Protein AF-A0A2E0VFE1-F1 (afdb_monomer)

Structure (mmCIF, N/CA/C/O backbone):
data_AF-A0A2E0VFE1-F1
#
_entry.id   AF-A0A2E0VFE1-F1
#
loop_
_atom_site.group_PDB
_atom_site.id
_atom_site.type_symbol
_atom_site.label_atom_id
_atom_site.label_alt_id
_atom_site.label_comp_id
_atom_site.label_asym_id
_atom_site.label_entity_id
_atom_site.label_seq_id
_atom_site.pdbx_PDB_ins_code
_atom_site.Cartn_x
_atom_site.Cartn_y
_atom_site.Cartn_z
_atom_site.occupancy
_atom_site.B_iso_or_equiv
_atom_site.auth_seq_id
_atom_site.auth_comp_id
_atom_site.auth_asym_id
_atom_site.auth_atom_id
_atom_site.pdbx_PDB_model_num
ATOM 1 N N . MET A 1 1 ? 66.844 -10.360 -82.965 1.00 45.66 1 MET A N 1
ATOM 2 C CA . MET A 1 1 ? 65.504 -10.470 -82.351 1.00 45.66 1 MET A CA 1
ATOM 3 C C . MET A 1 1 ? 65.720 -10.776 -80.882 1.00 45.66 1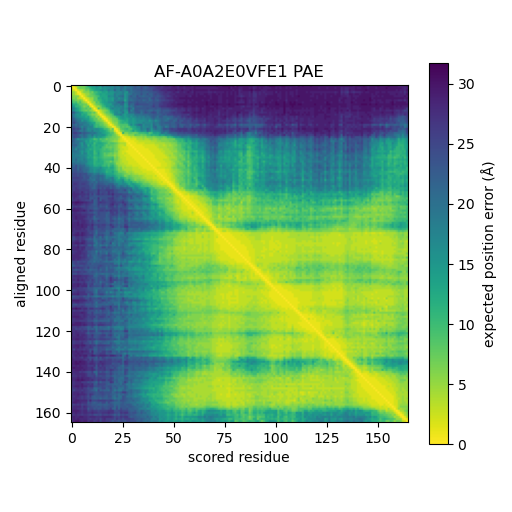 MET A C 1
ATOM 5 O O . MET A 1 1 ? 66.032 -11.911 -80.558 1.00 45.66 1 MET A O 1
ATOM 9 N N . ASN A 1 2 ? 65.707 -9.749 -80.031 1.00 49.50 2 ASN A N 1
ATOM 10 C CA . ASN A 1 2 ? 65.876 -9.920 -78.588 1.00 49.50 2 ASN A CA 1
ATOM 11 C C . ASN A 1 2 ? 64.473 -9.996 -77.968 1.00 49.50 2 ASN A C 1
ATOM 13 O O . ASN A 1 2 ? 63.676 -9.097 -78.250 1.00 49.50 2 ASN A O 1
ATOM 17 N N . PRO A 1 3 ? 64.136 -11.039 -77.194 1.00 62.78 3 PRO A N 1
ATOM 18 C CA . PRO A 1 3 ? 62.839 -11.118 -76.536 1.00 62.78 3 PRO A CA 1
ATOM 19 C C . PRO A 1 3 ? 62.731 -9.982 -75.514 1.00 62.78 3 PRO A C 1
ATOM 21 O O . PRO A 1 3 ? 63.628 -9.779 -74.697 1.00 62.78 3 PRO A O 1
ATOM 24 N N . ASN A 1 4 ? 61.658 -9.198 -75.615 1.00 64.19 4 ASN A N 1
ATOM 25 C CA . ASN A 1 4 ? 61.412 -8.048 -74.759 1.00 64.19 4 ASN A CA 1
ATOM 26 C C . ASN A 1 4 ? 60.953 -8.554 -73.375 1.00 64.19 4 ASN A C 1
ATOM 28 O O . ASN A 1 4 ? 59.907 -9.198 -73.293 1.00 64.19 4 ASN A O 1
ATOM 32 N N . PRO A 1 5 ? 61.701 -8.304 -72.284 1.00 62.28 5 PRO A N 1
ATOM 33 C CA . PRO A 1 5 ? 61.395 -8.850 -70.956 1.00 62.28 5 PRO A CA 1
ATOM 34 C C . PRO A 1 5 ? 60.123 -8.258 -70.319 1.00 62.28 5 PRO A C 1
ATOM 36 O O . PRO A 1 5 ? 59.732 -8.672 -69.230 1.00 62.28 5 PRO A O 1
ATOM 39 N N . LEU A 1 6 ? 59.474 -7.300 -70.988 1.00 58.97 6 LEU A N 1
ATOM 40 C CA . LEU A 1 6 ? 58.240 -6.650 -70.544 1.00 58.97 6 LEU A CA 1
ATOM 41 C C . LEU A 1 6 ? 56.974 -7.486 -70.807 1.00 58.97 6 LEU A C 1
ATOM 43 O O . LEU A 1 6 ? 55.975 -7.269 -70.129 1.00 58.97 6 LEU A O 1
ATOM 47 N N . ASP A 1 7 ? 57.023 -8.489 -71.694 1.00 57.53 7 ASP A N 1
ATOM 48 C CA . ASP A 1 7 ? 55.894 -9.414 -71.936 1.00 57.53 7 ASP A CA 1
ATOM 49 C C . ASP A 1 7 ? 55.664 -10.407 -70.777 1.00 57.53 7 ASP A C 1
ATOM 51 O O . ASP A 1 7 ? 54.690 -11.157 -70.765 1.00 57.53 7 ASP A O 1
ATOM 55 N N . GLN A 1 8 ? 56.549 -10.419 -69.773 1.00 59.94 8 GLN A N 1
ATOM 56 C CA . GLN A 1 8 ? 56.394 -11.205 -68.544 1.00 59.94 8 GLN A CA 1
ATOM 57 C C . GLN A 1 8 ? 55.725 -10.433 -67.402 1.00 59.94 8 GLN A C 1
ATOM 59 O O . GLN A 1 8 ? 55.657 -10.952 -66.282 1.00 59.94 8 GLN A O 1
ATOM 64 N N . LEU A 1 9 ? 55.200 -9.226 -67.651 1.00 60.56 9 LEU A N 1
ATOM 65 C CA . LEU A 1 9 ? 54.387 -8.514 -66.668 1.00 60.56 9 LEU A CA 1
ATOM 66 C C . LEU A 1 9 ? 52.994 -9.152 -66.598 1.00 60.56 9 LEU A C 1
ATOM 68 O O . LEU A 1 9 ? 52.008 -8.696 -67.163 1.00 60.56 9 LEU A O 1
ATOM 72 N N . ARG A 1 10 ? 52.975 -10.294 -65.919 1.00 64.19 10 ARG A N 1
ATOM 73 C CA . ARG A 1 10 ? 51.813 -11.092 -65.564 1.00 64.19 10 ARG A CA 1
ATOM 74 C C . ARG A 1 10 ? 50.796 -10.185 -64.876 1.00 64.19 10 ARG A C 1
ATOM 76 O O . ARG A 1 10 ? 51.121 -9.595 -63.845 1.00 64.19 10 ARG A O 1
ATOM 83 N N . ASP A 1 11 ? 49.595 -10.097 -65.442 1.00 61.06 11 ASP A N 1
ATOM 84 C CA . ASP A 1 11 ? 48.448 -9.440 -64.819 1.00 61.06 11 ASP A CA 1
ATOM 85 C C . ASP A 1 11 ? 48.343 -9.884 -63.356 1.00 61.06 11 ASP A C 1
ATOM 87 O O . ASP A 1 11 ? 48.089 -11.052 -63.043 1.00 61.06 11 ASP A O 1
ATOM 91 N N . VAL A 1 12 ? 48.580 -8.945 -62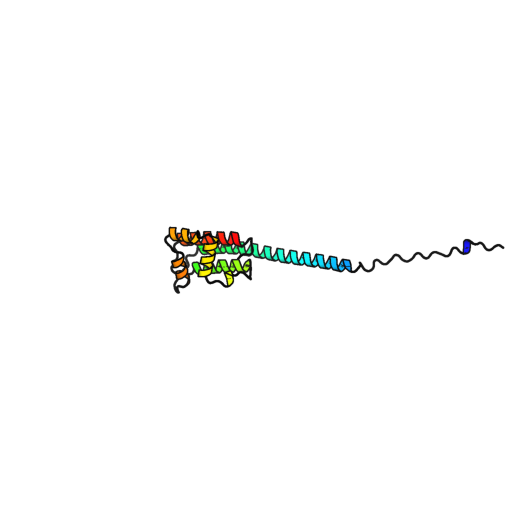.443 1.00 61.06 12 VAL A N 1
ATOM 92 C CA . VAL A 1 12 ? 48.311 -9.139 -61.024 1.00 61.06 12 VAL A CA 1
ATOM 93 C C . VAL A 1 12 ? 46.796 -9.232 -60.889 1.00 61.06 12 VAL A C 1
ATOM 95 O O . VAL A 1 12 ? 46.086 -8.233 -60.961 1.00 61.06 12 VAL A O 1
ATOM 98 N N . HIS A 1 13 ? 46.279 -10.445 -60.714 1.00 65.88 13 HIS A N 1
ATOM 99 C CA . HIS A 1 13 ? 44.906 -10.641 -60.270 1.00 65.88 13 HIS A CA 1
ATOM 100 C C . HIS A 1 13 ? 44.778 -10.075 -58.853 1.00 65.88 13 HIS A C 1
ATOM 102 O O . HIS A 1 13 ? 45.285 -10.656 -57.892 1.00 65.88 13 HIS A O 1
ATOM 108 N N . LEU A 1 14 ? 44.124 -8.917 -58.721 1.00 68.81 14 LEU A N 1
ATOM 109 C CA . LEU A 1 14 ? 43.716 -8.405 -57.418 1.00 68.81 14 LEU A CA 1
ATOM 110 C C . LEU A 1 14 ? 42.736 -9.416 -56.800 1.00 68.81 14 LEU A C 1
ATOM 112 O O . LEU A 1 14 ? 41.809 -9.851 -57.493 1.00 68.81 14 LEU A O 1
ATOM 116 N N . PRO A 1 15 ? 42.908 -9.808 -55.524 1.00 68.19 15 PRO A N 1
ATOM 117 C CA . PRO A 1 15 ? 41.939 -10.673 -54.877 1.00 68.19 15 PRO A CA 1
ATOM 118 C C . PRO A 1 15 ? 40.572 -9.969 -54.884 1.00 68.19 15 PRO A C 1
ATOM 120 O O . PRO A 1 15 ? 40.516 -8.757 -54.641 1.00 68.19 15 PRO A O 1
ATOM 123 N N . PRO A 1 16 ? 39.472 -10.690 -55.172 1.00 70.94 16 PRO A N 1
ATOM 124 C CA . PRO A 1 16 ? 38.137 -10.119 -55.058 1.00 70.94 16 PRO A CA 1
ATOM 125 C C . PRO A 1 16 ? 37.980 -9.514 -53.655 1.00 70.94 16 PRO A C 1
ATOM 127 O O . PRO A 1 16 ? 38.490 -10.099 -52.690 1.00 70.94 16 PRO A O 1
ATOM 130 N N . PRO A 1 17 ? 37.331 -8.339 -53.525 1.00 71.25 17 PRO A N 1
ATOM 131 C CA . PRO A 1 17 ? 37.182 -7.681 -52.236 1.00 71.25 17 PRO A CA 1
ATOM 132 C C . PRO A 1 17 ? 36.597 -8.690 -51.246 1.00 71.25 17 PRO A C 1
ATOM 134 O O . PRO A 1 17 ? 35.669 -9.416 -51.623 1.00 71.25 17 PRO A O 1
ATOM 137 N N . PRO A 1 18 ? 37.142 -8.788 -50.019 1.00 63.50 18 PRO A N 1
ATOM 138 C CA . PRO A 1 18 ? 36.646 -9.744 -49.049 1.00 63.50 18 PRO A CA 1
ATOM 139 C C . PRO A 1 18 ? 35.150 -9.497 -48.883 1.00 63.50 18 PRO A C 1
ATOM 141 O O . PRO A 1 18 ? 34.726 -8.421 -48.453 1.00 63.50 18 PRO A O 1
ATOM 144 N N . GLY A 1 19 ? 34.349 -10.482 -49.301 1.00 69.75 19 GLY A N 1
ATOM 145 C CA . GLY A 1 19 ? 32.915 -10.469 -49.075 1.00 69.75 19 GLY A CA 1
ATOM 146 C C . GLY A 1 19 ? 32.698 -10.210 -47.591 1.00 69.75 19 GLY A C 1
ATOM 147 O O . GLY A 1 19 ? 33.329 -10.860 -46.766 1.00 69.75 19 GLY A O 1
ATOM 148 N N . TRP A 1 20 ? 31.875 -9.213 -47.282 1.00 66.19 20 TRP A N 1
ATOM 149 C CA . TRP A 1 20 ? 31.515 -8.654 -45.971 1.00 66.19 20 TRP A CA 1
ATOM 150 C C . TRP A 1 20 ? 30.907 -9.653 -44.950 1.00 66.19 20 TRP A C 1
ATOM 152 O O . TRP A 1 20 ? 29.969 -9.342 -44.217 1.00 66.19 20 TRP A O 1
ATOM 162 N N . TRP A 1 21 ? 31.422 -10.877 -44.905 1.00 61.03 21 TRP A N 1
ATOM 163 C CA . TRP A 1 21 ? 30.825 -12.075 -44.333 1.00 61.03 21 TRP A CA 1
ATOM 164 C C . TRP A 1 21 ? 31.760 -12.719 -43.298 1.00 61.03 21 TRP A C 1
ATOM 166 O O . TRP A 1 21 ? 32.966 -12.776 -43.529 1.00 61.03 21 TRP A O 1
ATOM 176 N N . PRO A 1 22 ? 31.230 -13.343 -42.236 1.00 62.38 22 PRO A N 1
ATOM 177 C CA . PRO A 1 22 ? 30.114 -12.893 -41.421 1.00 62.38 22 PRO A CA 1
ATOM 178 C C . PRO A 1 22 ? 30.617 -11.840 -40.413 1.00 62.38 22 PRO A C 1
ATOM 180 O O . PRO A 1 22 ? 31.791 -11.865 -40.029 1.00 62.38 22 PRO A O 1
ATOM 183 N N . PRO A 1 23 ? 29.761 -10.924 -39.925 1.00 65.94 23 PRO A N 1
ATOM 184 C CA . PRO A 1 23 ? 30.106 -10.148 -38.741 1.00 65.94 23 PRO A CA 1
ATOM 185 C C . PRO A 1 23 ? 30.537 -11.144 -37.663 1.00 65.94 23 PRO A C 1
ATOM 187 O O . PRO A 1 23 ? 29.792 -12.078 -37.354 1.00 65.94 23 PRO A O 1
ATOM 190 N N . ALA A 1 24 ? 31.776 -11.002 -37.177 1.00 68.69 24 ALA A N 1
ATOM 191 C CA . ALA A 1 24 ? 32.371 -11.928 -36.223 1.00 68.69 24 ALA A CA 1
ATOM 192 C C . ALA A 1 24 ? 31.346 -12.269 -35.123 1.00 68.69 24 ALA A C 1
ATOM 194 O O . ALA A 1 24 ? 30.634 -11.363 -34.674 1.00 68.69 24 ALA A O 1
ATOM 195 N N . PRO A 1 25 ? 31.247 -13.534 -34.675 1.00 71.44 25 PRO A N 1
ATOM 196 C CA . PRO A 1 25 ? 30.159 -14.018 -33.817 1.00 71.44 25 PRO A CA 1
ATOM 197 C C . PRO A 1 25 ? 29.905 -13.185 -32.544 1.00 71.44 25 PRO A C 1
ATOM 199 O O . PRO A 1 25 ? 28.810 -13.223 -31.988 1.00 71.44 25 PRO A O 1
ATOM 202 N N . GLY A 1 26 ? 30.868 -12.363 -32.116 1.00 77.00 26 GLY A N 1
ATOM 203 C CA . GLY A 1 26 ? 30.712 -11.375 -31.046 1.00 77.00 26 GLY A CA 1
ATOM 204 C C . GLY A 1 26 ? 29.628 -10.308 -31.271 1.00 77.00 26 GLY A C 1
ATOM 205 O O . GLY A 1 26 ? 29.061 -9.822 -30.295 1.00 77.00 26 GLY A O 1
ATOM 206 N N . TRP A 1 27 ? 29.259 -9.975 -32.512 1.00 84.12 27 TRP A N 1
ATOM 207 C CA . TRP A 1 27 ? 28.149 -9.041 -32.764 1.00 84.12 27 TRP A CA 1
ATOM 208 C C . TRP A 1 27 ? 26.790 -9.634 -32.407 1.00 84.12 27 TRP A C 1
ATOM 210 O O . TRP A 1 27 ? 25.908 -8.910 -31.950 1.00 84.12 27 TRP A O 1
ATOM 220 N N . TRP A 1 28 ? 26.632 -10.951 -32.539 1.00 85.38 28 TRP A N 1
ATOM 221 C CA . TRP A 1 28 ? 25.421 -11.634 -32.093 1.00 85.38 28 TRP A CA 1
ATOM 222 C C . TRP A 1 28 ? 25.283 -11.591 -30.572 1.00 85.38 28 TRP A C 1
ATOM 224 O O . TRP A 1 28 ? 24.181 -11.386 -30.073 1.00 85.38 28 TRP A O 1
ATOM 234 N N . LEU A 1 29 ? 26.395 -11.691 -29.835 1.00 87.00 29 LEU A N 1
ATOM 235 C CA . LEU A 1 29 ? 26.403 -11.499 -28.381 1.00 87.00 29 LEU A CA 1
ATOM 236 C C . LEU A 1 29 ? 26.012 -10.066 -27.998 1.00 87.00 29 LEU A C 1
ATOM 238 O O . LEU A 1 29 ? 25.200 -9.878 -27.094 1.00 87.00 29 LEU A O 1
ATOM 242 N N . LEU A 1 30 ? 26.531 -9.058 -28.708 1.00 88.75 30 LEU A N 1
ATOM 243 C CA . LEU A 1 30 ? 26.166 -7.660 -28.470 1.00 88.75 30 LEU A CA 1
ATOM 244 C C . LEU A 1 30 ? 24.685 -7.398 -28.784 1.00 88.75 30 LEU A C 1
ATOM 246 O O . LEU A 1 30 ? 23.984 -6.777 -27.987 1.00 88.75 30 LEU A O 1
ATOM 250 N N . ALA A 1 31 ? 24.187 -7.914 -29.909 1.00 89.25 31 ALA A N 1
ATOM 251 C CA . ALA A 1 31 ? 22.779 -7.823 -30.279 1.00 89.25 31 ALA A CA 1
ATOM 252 C C . ALA A 1 31 ? 21.880 -8.521 -29.246 1.00 89.25 31 ALA A C 1
ATOM 254 O O . ALA A 1 31 ? 20.888 -7.940 -28.805 1.00 89.25 31 ALA A O 1
ATOM 255 N N . ALA A 1 32 ? 22.252 -9.723 -28.795 1.00 91.50 32 ALA A N 1
ATOM 256 C CA . ALA A 1 32 ? 21.536 -10.442 -27.745 1.00 91.50 32 ALA A CA 1
ATOM 257 C C . ALA A 1 32 ? 21.505 -9.645 -26.434 1.00 91.50 32 ALA A C 1
ATOM 259 O O . ALA A 1 32 ? 20.447 -9.515 -25.820 1.00 91.50 32 ALA A O 1
ATOM 260 N N . LEU A 1 33 ? 22.630 -9.044 -26.036 1.00 93.12 33 LEU A N 1
ATOM 261 C CA . LEU A 1 33 ? 22.705 -8.203 -24.843 1.00 93.12 33 LEU A CA 1
ATOM 262 C C . LEU A 1 33 ? 21.783 -6.980 -24.947 1.00 93.12 33 LEU A C 1
ATOM 264 O O . LEU A 1 33 ? 21.047 -6.681 -24.005 1.00 93.12 33 LEU A O 1
ATOM 268 N N . ILE A 1 34 ? 21.771 -6.301 -26.097 1.00 94.50 34 ILE A N 1
ATOM 269 C CA . ILE A 1 34 ? 20.886 -5.154 -26.346 1.00 94.50 34 ILE A CA 1
ATOM 270 C C . ILE A 1 34 ? 19.416 -5.579 -26.270 1.00 94.50 34 ILE A C 1
ATOM 272 O O . ILE A 1 34 ? 18.618 -4.899 -25.624 1.00 94.50 34 ILE A O 1
ATOM 276 N N . ILE A 1 35 ? 19.056 -6.715 -26.873 1.00 94.56 35 ILE A N 1
ATOM 277 C CA . ILE A 1 35 ? 17.691 -7.253 -26.820 1.00 94.56 35 ILE A CA 1
ATOM 278 C C . ILE A 1 35 ? 17.298 -7.563 -25.373 1.00 94.56 35 ILE A C 1
ATOM 280 O O . ILE A 1 35 ? 16.224 -7.153 -24.936 1.00 94.56 35 ILE A O 1
ATOM 284 N N . ILE A 1 36 ? 18.169 -8.217 -24.600 1.00 94.00 36 ILE A N 1
ATOM 285 C CA . ILE A 1 36 ? 17.920 -8.518 -23.183 1.00 94.00 36 ILE A CA 1
ATOM 286 C C . ILE A 1 36 ? 17.682 -7.229 -22.393 1.00 94.00 36 ILE A C 1
ATOM 288 O O . ILE A 1 36 ? 16.718 -7.149 -21.630 1.00 94.00 36 ILE A O 1
ATOM 292 N N . LEU A 1 37 ? 18.506 -6.199 -22.599 1.00 92.81 37 LEU A N 1
ATOM 293 C CA . LEU A 1 37 ? 18.351 -4.908 -21.930 1.00 92.81 37 LEU A CA 1
ATOM 294 C C . LEU A 1 37 ? 17.053 -4.199 -22.331 1.00 92.81 37 LEU A C 1
ATOM 296 O O . LEU A 1 37 ? 16.350 -3.684 -21.459 1.00 92.81 37 LEU A O 1
ATOM 300 N N . MET A 1 38 ? 16.692 -4.205 -23.618 1.00 92.69 38 MET A N 1
ATOM 301 C CA . MET A 1 38 ? 15.423 -3.641 -24.086 1.00 92.69 38 MET A CA 1
ATOM 302 C C . MET A 1 38 ? 14.227 -4.375 -23.486 1.00 92.69 38 MET A C 1
ATOM 304 O O . MET A 1 38 ? 13.304 -3.731 -22.990 1.00 92.69 38 MET A O 1
ATOM 308 N N . VAL A 1 39 ? 14.245 -5.710 -23.478 1.00 90.56 39 VAL A N 1
ATOM 309 C CA . VAL A 1 39 ? 13.175 -6.528 -22.897 1.00 90.56 39 VAL A CA 1
ATOM 310 C C . VAL A 1 39 ? 13.079 -6.281 -21.393 1.00 90.56 39 VAL A C 1
ATOM 312 O O . VAL A 1 39 ? 11.991 -6.005 -20.888 1.00 90.56 39 VAL A O 1
ATOM 315 N N . ALA A 1 40 ? 14.200 -6.288 -20.670 1.00 86.62 40 ALA A N 1
ATOM 316 C CA . ALA A 1 40 ? 14.231 -5.999 -19.239 1.00 86.62 40 ALA A CA 1
ATOM 317 C C . ALA A 1 40 ? 13.705 -4.585 -1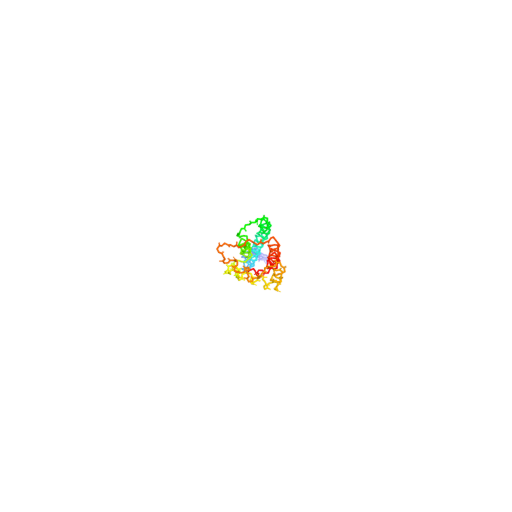8.929 1.00 86.62 40 ALA A C 1
ATOM 319 O O . ALA A 1 40 ? 12.883 -4.405 -18.023 1.00 86.62 40 ALA A O 1
ATOM 320 N N . GLY A 1 41 ? 14.117 -3.587 -19.714 1.00 87.00 41 GLY A N 1
ATOM 321 C CA . GLY A 1 41 ? 13.645 -2.208 -19.611 1.00 87.00 41 GLY A CA 1
ATOM 322 C C . GLY A 1 41 ? 12.148 -2.079 -19.891 1.00 87.00 41 GLY A C 1
ATOM 323 O O . GLY A 1 41 ? 11.421 -1.482 -19.094 1.00 87.00 41 GLY A O 1
ATOM 324 N N . ALA A 1 42 ? 11.660 -2.696 -20.968 1.00 83.31 42 ALA A N 1
ATOM 325 C CA . ALA A 1 42 ? 10.254 -2.684 -21.358 1.00 83.31 42 ALA A CA 1
ATOM 326 C C . ALA A 1 42 ? 9.365 -3.392 -20.326 1.00 83.31 42 ALA A C 1
ATOM 328 O O . ALA A 1 42 ? 8.317 -2.863 -19.950 1.00 83.31 42 ALA A O 1
ATOM 329 N N . LEU A 1 43 ? 9.796 -4.544 -19.802 1.00 79.81 43 LEU A N 1
ATOM 330 C CA . LEU A 1 43 ? 9.096 -5.252 -18.729 1.00 79.81 43 LEU A CA 1
ATOM 331 C C . LEU A 1 43 ? 9.039 -4.402 -17.457 1.00 79.81 43 LEU A C 1
ATOM 333 O O . LEU A 1 43 ? 7.973 -4.266 -16.850 1.00 79.81 43 LEU A O 1
ATOM 337 N N . ARG A 1 44 ? 10.153 -3.768 -17.075 1.00 77.50 44 ARG A N 1
ATOM 338 C CA . ARG A 1 44 ? 10.208 -2.884 -15.904 1.00 77.50 44 ARG A CA 1
ATOM 339 C C . ARG A 1 44 ? 9.331 -1.647 -16.081 1.00 77.50 44 ARG A C 1
ATOM 341 O O . ARG A 1 44 ? 8.639 -1.252 -15.142 1.00 77.50 44 ARG A O 1
ATOM 348 N N . TRP A 1 45 ? 9.309 -1.060 -17.274 1.00 73.62 45 TRP A N 1
ATOM 349 C CA . TRP A 1 45 ? 8.470 0.094 -17.583 1.00 73.62 45 TRP A CA 1
ATOM 350 C C . TRP A 1 45 ? 6.984 -0.264 -17.602 1.00 73.62 45 TRP A C 1
ATOM 352 O O . TRP A 1 45 ? 6.182 0.427 -16.973 1.00 73.62 45 TRP A O 1
ATOM 362 N N . ARG A 1 46 ? 6.609 -1.382 -18.236 1.00 72.62 46 ARG A N 1
ATOM 363 C CA . ARG A 1 46 ? 5.224 -1.871 -18.273 1.00 72.62 46 ARG A CA 1
ATOM 364 C C . ARG A 1 46 ? 4.706 -2.187 -16.872 1.00 72.62 46 ARG A C 1
ATOM 366 O O . ARG A 1 46 ? 3.610 -1.746 -16.534 1.00 72.62 46 ARG A O 1
ATOM 373 N N . ARG A 1 47 ? 5.512 -2.852 -16.033 1.00 66.56 47 ARG A N 1
ATOM 374 C CA . ARG A 1 47 ? 5.188 -3.094 -14.615 1.00 66.56 47 ARG A CA 1
ATOM 375 C C . ARG A 1 47 ? 4.920 -1.781 -13.875 1.00 66.56 47 ARG A C 1
ATOM 377 O O . ARG A 1 47 ? 3.850 -1.619 -13.298 1.00 66.56 47 ARG A O 1
ATOM 384 N N . ARG A 1 48 ? 5.808 -0.788 -14.000 1.00 65.31 48 ARG A N 1
ATOM 385 C CA . ARG A 1 48 ? 5.627 0.539 -13.375 1.00 65.31 48 ARG A CA 1
ATOM 386 C C . ARG A 1 48 ? 4.385 1.288 -13.881 1.00 65.31 48 ARG A C 1
ATOM 388 O O . ARG A 1 48 ? 3.687 1.948 -13.109 1.00 65.31 48 ARG A O 1
ATOM 395 N N . ARG A 1 49 ? 4.080 1.207 -15.178 1.00 63.53 49 ARG A N 1
ATOM 396 C CA . ARG A 1 49 ? 2.944 1.929 -15.780 1.00 63.53 49 ARG A CA 1
ATOM 397 C C . ARG A 1 49 ? 1.592 1.337 -15.374 1.00 63.53 49 ARG A C 1
ATOM 399 O O . ARG A 1 49 ? 0.645 2.082 -15.145 1.00 63.53 49 ARG A O 1
ATOM 406 N N . VAL A 1 50 ? 1.509 0.014 -15.253 1.00 62.72 50 VAL A N 1
ATOM 407 C CA . VAL A 1 50 ? 0.313 -0.677 -14.749 1.00 62.72 50 VAL A CA 1
ATOM 408 C C . VAL A 1 50 ? 0.100 -0.346 -13.265 1.00 62.72 50 VAL A C 1
ATOM 410 O O . VAL A 1 50 ? -0.987 0.088 -12.886 1.00 62.72 50 VAL A O 1
ATOM 413 N N . GLN A 1 51 ? 1.161 -0.391 -12.454 1.00 62.25 51 GLN A N 1
ATOM 414 C CA . GLN A 1 51 ? 1.122 -0.054 -11.021 1.00 62.25 51 GLN A CA 1
ATOM 415 C C . GLN A 1 51 ? 0.602 1.368 -10.745 1.00 62.25 51 GLN A C 1
ATOM 417 O O . GLN A 1 51 ? -0.266 1.577 -9.897 1.00 62.25 51 GLN A O 1
ATOM 422 N N . THR A 1 52 ? 1.063 2.360 -11.511 1.00 63.31 52 THR A N 1
ATOM 423 C CA . THR A 1 52 ? 0.636 3.762 -11.325 1.00 63.31 52 THR A CA 1
ATOM 424 C C . THR A 1 52 ? -0.840 4.009 -11.652 1.00 63.31 52 THR A C 1
ATOM 426 O O . THR A 1 52 ? -1.462 4.865 -11.018 1.00 63.31 52 THR A O 1
ATOM 429 N N . ARG A 1 53 ? -1.433 3.263 -12.596 1.00 66.06 53 ARG A N 1
ATOM 430 C CA . ARG A 1 53 ? -2.877 3.335 -12.889 1.00 66.06 53 ARG A CA 1
ATOM 431 C C . ARG A 1 53 ? -3.718 2.709 -11.778 1.00 66.06 53 ARG A C 1
ATOM 433 O O . ARG A 1 53 ? -4.672 3.344 -11.333 1.00 66.06 53 ARG A O 1
ATOM 440 N N . HIS A 1 54 ? -3.335 1.531 -11.287 1.00 65.69 54 HIS A N 1
ATOM 441 C CA . HIS A 1 54 ? -4.059 0.863 -10.200 1.00 65.69 54 HIS A CA 1
ATOM 442 C C . HIS A 1 54 ? -4.059 1.685 -8.912 1.00 65.69 54 HIS A C 1
ATOM 444 O O . HIS A 1 54 ? -5.096 1.812 -8.267 1.00 65.69 54 HIS A O 1
ATOM 450 N N . ARG A 1 55 ? -2.941 2.344 -8.594 1.00 67.38 55 ARG A N 1
ATOM 451 C CA . ARG A 1 55 ? -2.850 3.223 -7.425 1.00 67.38 55 ARG A CA 1
ATOM 452 C C . ARG A 1 55 ? -3.814 4.408 -7.493 1.00 67.38 55 ARG A C 1
ATOM 454 O O . ARG A 1 55 ? -4.434 4.748 -6.492 1.00 67.38 55 ARG A O 1
ATOM 461 N N . ARG A 1 56 ? -3.979 5.026 -8.668 1.00 69.88 56 ARG A N 1
ATOM 462 C CA . ARG A 1 56 ? -4.944 6.126 -8.857 1.00 69.88 56 ARG A CA 1
ATOM 463 C C . ARG A 1 56 ? -6.385 5.647 -8.698 1.00 69.88 56 ARG A C 1
ATOM 465 O O . ARG A 1 56 ? -7.143 6.279 -7.970 1.00 69.88 56 ARG A O 1
ATOM 472 N N . MET A 1 57 ? -6.730 4.522 -9.325 1.00 73.31 57 MET A N 1
ATOM 473 C CA . MET A 1 57 ? -8.069 3.928 -9.219 1.00 73.31 57 MET A CA 1
ATOM 474 C C . MET A 1 57 ? -8.402 3.530 -7.780 1.00 73.31 57 MET A C 1
ATOM 476 O O . MET A 1 57 ? -9.518 3.735 -7.324 1.00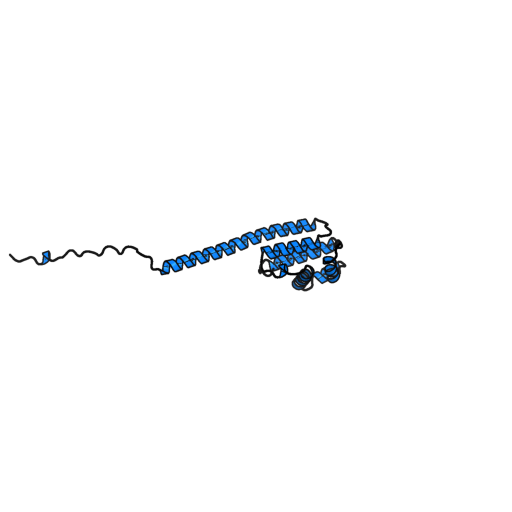 73.31 57 MET A O 1
ATOM 480 N N . ALA A 1 58 ? -7.432 3.011 -7.035 1.00 70.69 58 ALA A N 1
ATOM 481 C CA . ALA A 1 58 ? -7.661 2.604 -5.659 1.00 70.69 58 ALA A CA 1
ATOM 482 C C . ALA A 1 58 ? -7.731 3.782 -4.677 1.00 70.69 58 ALA A C 1
ATOM 484 O O . ALA A 1 58 ? -8.507 3.728 -3.732 1.00 70.69 58 ALA A O 1
ATOM 485 N N . ILE A 1 59 ? -6.987 4.872 -4.908 1.00 71.75 59 ILE A N 1
ATOM 486 C CA . ILE A 1 59 ? -7.172 6.117 -4.139 1.00 71.75 59 ILE A CA 1
ATOM 487 C C . ILE A 1 59 ? -8.575 6.689 -4.386 1.00 71.75 59 ILE A C 1
ATOM 489 O O . ILE A 1 59 ? -9.203 7.176 -3.450 1.00 71.75 59 ILE A O 1
ATOM 493 N N . GLN A 1 60 ? -9.089 6.600 -5.617 1.00 78.06 60 GLN A N 1
ATOM 494 C CA . GLN A 1 60 ? -10.481 6.955 -5.902 1.00 78.06 60 GLN A CA 1
ATOM 495 C C . GLN A 1 60 ? -11.452 6.018 -5.177 1.00 78.06 60 GLN A C 1
ATOM 497 O O . GLN A 1 60 ? -12.340 6.501 -4.484 1.00 78.06 60 GLN A O 1
ATOM 502 N N . ALA A 1 61 ? -11.240 4.703 -5.243 1.00 78.69 61 ALA A N 1
ATOM 503 C CA . ALA A 1 61 ? -12.070 3.734 -4.529 1.00 78.69 61 ALA A CA 1
ATOM 504 C C . ALA A 1 61 ? -12.083 3.973 -3.009 1.00 78.69 61 ALA A C 1
ATOM 506 O O . ALA A 1 61 ? -13.134 3.845 -2.395 1.00 78.69 61 ALA A O 1
ATOM 507 N N . LEU A 1 62 ? -10.958 4.391 -2.416 1.00 78.50 62 LEU A N 1
ATOM 508 C CA . LEU A 1 62 ? -10.871 4.771 -1.003 1.00 78.50 62 LEU A CA 1
ATOM 509 C C . LEU A 1 62 ? -11.788 5.958 -0.676 1.00 78.50 62 LEU A C 1
ATOM 511 O O . LEU A 1 62 ? -12.523 5.902 0.301 1.00 78.50 62 LEU A O 1
ATOM 515 N N . SER A 1 63 ? -11.805 6.992 -1.526 1.00 75.62 63 SER A N 1
ATOM 516 C CA . SER A 1 63 ? -12.723 8.130 -1.355 1.00 75.62 63 SER A CA 1
ATOM 517 C C . SER A 1 63 ? -14.195 7.743 -1.533 1.00 75.62 63 SER A C 1
ATOM 519 O O . SER A 1 63 ? -15.067 8.266 -0.846 1.00 75.62 63 SER A O 1
ATOM 521 N N . THR A 1 64 ? -14.492 6.783 -2.414 1.00 80.06 64 THR A N 1
ATOM 522 C CA . THR A 1 64 ? -15.849 6.236 -2.563 1.00 80.06 64 THR A CA 1
ATOM 523 C C . THR A 1 64 ? -16.248 5.394 -1.352 1.00 80.06 64 THR A C 1
ATOM 525 O O . THR A 1 64 ? -17.423 5.364 -0.998 1.00 80.06 64 THR A O 1
ATOM 528 N N . LEU A 1 65 ? -15.285 4.721 -0.714 1.00 79.69 65 LEU A N 1
ATOM 529 C CA . LEU A 1 65 ? -15.498 3.952 0.509 1.00 79.69 65 LEU A CA 1
ATOM 530 C C . LEU A 1 65 ? -15.762 4.863 1.713 1.00 79.69 65 LEU A C 1
ATOM 532 O O . LEU A 1 65 ? -16.602 4.541 2.539 1.00 79.69 65 LEU A O 1
ATOM 536 N N . GLU A 1 66 ? -15.078 6.008 1.813 1.00 74.44 66 GLU A N 1
ATOM 537 C CA . GLU A 1 66 ? -15.343 7.019 2.852 1.00 74.44 66 GLU A CA 1
ATOM 538 C C . GLU A 1 66 ? -16.784 7.546 2.792 1.00 74.44 66 GLU A C 1
ATOM 540 O O . GLU A 1 66 ? -17.400 7.770 3.830 1.00 74.44 66 GLU A O 1
ATOM 545 N N . ALA A 1 67 ? -17.339 7.696 1.586 1.00 74.75 67 ALA A N 1
ATOM 546 C CA . ALA A 1 67 ? -18.716 8.147 1.390 1.00 74.75 67 ALA A CA 1
ATOM 547 C C . ALA A 1 67 ? -19.772 7.073 1.716 1.00 74.75 67 ALA A C 1
ATOM 549 O O . ALA A 1 67 ? -20.947 7.400 1.884 1.00 74.75 67 ALA A O 1
ATOM 550 N N . GLN A 1 68 ? -19.378 5.800 1.796 1.00 76.25 68 GLN A N 1
ATOM 551 C CA . GLN A 1 68 ? -20.280 4.689 2.088 1.00 76.25 68 GLN A CA 1
ATOM 552 C C . GLN A 1 68 ? -20.262 4.369 3.582 1.00 76.25 68 GLN A C 1
ATOM 554 O O . GLN A 1 68 ? -19.213 4.141 4.183 1.00 76.25 68 GLN A O 1
ATOM 559 N N . ASN A 1 69 ? -21.446 4.328 4.189 1.00 70.12 69 ASN A N 1
ATOM 560 C CA . ASN A 1 69 ? -21.611 3.942 5.585 1.00 70.12 69 ASN A CA 1
ATOM 561 C C . ASN A 1 69 ? -22.096 2.490 5.662 1.00 70.12 69 ASN A C 1
ATOM 563 O O . ASN A 1 69 ? -23.262 2.224 5.941 1.00 70.12 69 ASN A O 1
ATOM 567 N N . SER A 1 70 ? -21.203 1.563 5.320 1.00 76.62 70 SER A N 1
ATOM 568 C CA . SER A 1 70 ? -21.482 0.124 5.320 1.00 76.62 70 SER A CA 1
ATOM 569 C C . SER A 1 70 ? -21.009 -0.520 6.623 1.00 76.62 70 SER A C 1
ATOM 571 O O . SER A 1 70 ? -19.939 -0.191 7.129 1.00 76.62 70 SER A O 1
ATOM 573 N N . GLU A 1 71 ? -21.743 -1.510 7.131 1.00 77.31 71 GLU A N 1
ATOM 574 C CA . GLU A 1 71 ? -21.328 -2.304 8.304 1.00 77.31 71 GLU A CA 1
ATOM 575 C C . GLU A 1 71 ? -20.004 -3.050 8.057 1.00 77.31 71 GLU A C 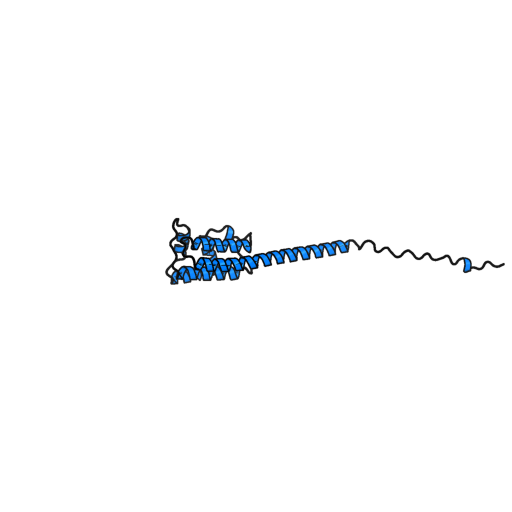1
ATOM 577 O O . GLU A 1 71 ? -19.194 -3.242 8.958 1.00 77.31 71 GLU A O 1
ATOM 582 N N . GLN A 1 72 ? -19.735 -3.399 6.797 1.00 81.38 72 GLN A N 1
ATOM 583 C CA . GLN A 1 72 ? -18.523 -4.096 6.359 1.00 81.38 72 GLN A CA 1
ATOM 584 C C . GLN A 1 72 ? -17.383 -3.150 5.947 1.00 81.38 72 GLN A C 1
ATOM 586 O O . GLN A 1 72 ? -16.355 -3.610 5.450 1.00 81.38 72 GLN A O 1
ATOM 591 N N . TRP A 1 73 ? -17.522 -1.839 6.188 1.00 86.06 73 TRP A N 1
ATOM 592 C CA . TRP A 1 73 ? -16.567 -0.814 5.747 1.00 86.06 73 TRP A CA 1
ATOM 593 C C . TRP A 1 73 ? -15.117 -1.114 6.151 1.00 86.06 73 TRP A C 1
ATOM 595 O O . TRP A 1 73 ? -14.193 -0.917 5.364 1.00 86.06 73 TRP A O 1
ATOM 605 N N . LEU A 1 74 ? -14.906 -1.634 7.364 1.00 85.81 74 LEU A N 1
ATOM 606 C CA . LEU A 1 74 ? -13.572 -1.967 7.868 1.00 85.81 74 LEU A CA 1
ATOM 607 C C . LEU A 1 74 ? -12.930 -3.116 7.072 1.00 85.81 74 LEU A C 1
ATOM 609 O O . LEU A 1 74 ? -11.761 -3.047 6.690 1.00 85.81 74 LEU A O 1
ATOM 613 N N . THR A 1 75 ? -13.712 -4.151 6.772 1.00 86.31 75 THR A N 1
ATOM 614 C CA . THR A 1 75 ? -13.279 -5.287 5.953 1.00 86.31 75 THR A CA 1
ATOM 615 C C . THR A 1 75 ? -13.007 -4.855 4.517 1.00 86.31 75 THR A C 1
ATOM 617 O O . THR A 1 75 ? -11.993 -5.244 3.934 1.00 86.31 75 THR A O 1
ATOM 620 N N . ASP A 1 76 ? -13.868 -4.004 3.960 1.00 87.00 76 ASP A N 1
ATOM 621 C CA . ASP A 1 76 ? -13.686 -3.446 2.623 1.00 87.00 76 ASP A CA 1
ATOM 622 C C . ASP A 1 76 ? -12.417 -2.595 2.528 1.00 87.00 76 ASP A C 1
ATOM 624 O O . ASP A 1 76 ? -11.671 -2.705 1.550 1.00 87.00 76 ASP A O 1
ATOM 628 N N . LEU A 1 77 ? -12.113 -1.814 3.569 1.00 87.88 77 LEU A N 1
ATOM 629 C CA . LEU A 1 77 ? -10.878 -1.044 3.659 1.00 87.88 77 LEU A CA 1
ATOM 630 C C . LEU A 1 77 ? -9.647 -1.960 3.626 1.00 87.88 77 LEU A C 1
ATOM 632 O O . LEU A 1 77 ? -8.732 -1.728 2.834 1.00 87.88 77 LEU A O 1
ATOM 636 N N . PHE A 1 78 ? -9.619 -3.029 4.427 1.00 88.75 78 PHE A N 1
ATOM 637 C CA . PHE A 1 78 ? -8.499 -3.978 4.416 1.00 88.75 78 PHE A CA 1
ATOM 638 C C . PHE A 1 78 ? -8.379 -4.729 3.091 1.00 88.75 78 PHE A C 1
ATOM 640 O O . PHE A 1 78 ? -7.275 -4.910 2.573 1.00 88.75 78 PHE A O 1
ATOM 647 N N . ASN A 1 79 ? -9.503 -5.119 2.491 1.00 87.94 79 ASN A N 1
ATOM 648 C CA . ASN A 1 79 ? -9.519 -5.728 1.165 1.00 87.94 79 ASN A CA 1
ATOM 649 C C . ASN A 1 79 ? -8.961 -4.780 0.100 1.00 87.94 79 ASN A C 1
ATOM 651 O O . ASN A 1 79 ? -8.225 -5.220 -0.788 1.00 87.94 79 ASN A O 1
ATOM 655 N N . LEU A 1 80 ? -9.257 -3.481 0.195 1.00 86.88 80 LEU A N 1
ATOM 656 C CA . LEU A 1 80 ? -8.692 -2.469 -0.689 1.00 86.88 80 LEU A CA 1
ATOM 657 C C . LEU A 1 80 ? -7.170 -2.369 -0.521 1.00 86.88 80 LEU A C 1
ATOM 659 O O . LEU A 1 80 ? -6.455 -2.361 -1.525 1.00 86.88 80 LEU A O 1
ATOM 663 N N . VAL A 1 81 ? -6.672 -2.359 0.722 1.00 87.00 81 VAL A N 1
ATOM 664 C CA . VAL A 1 81 ? -5.227 -2.376 1.014 1.00 87.00 81 VAL A CA 1
ATOM 665 C C . VAL A 1 81 ? -4.568 -3.612 0.409 1.00 87.00 81 VAL A C 1
ATOM 667 O O . VAL A 1 81 ? -3.579 -3.475 -0.303 1.00 87.00 81 VAL A O 1
ATOM 670 N N . ARG A 1 82 ? -5.140 -4.810 0.578 1.00 87.25 82 ARG A N 1
ATOM 671 C CA . ARG A 1 82 ? -4.581 -6.037 -0.017 1.00 87.25 82 ARG A CA 1
ATOM 672 C C . ARG A 1 82 ? -4.588 -6.017 -1.541 1.00 87.25 82 ARG A C 1
ATOM 674 O O . ARG A 1 82 ? -3.610 -6.423 -2.163 1.00 87.25 82 ARG A O 1
ATOM 681 N N . ARG A 1 83 ? -5.669 -5.541 -2.168 1.00 84.25 83 ARG A N 1
ATOM 682 C CA . ARG A 1 83 ? -5.737 -5.388 -3.634 1.00 84.25 83 ARG A CA 1
ATOM 683 C C . ARG A 1 83 ? -4.658 -4.432 -4.140 1.00 84.25 83 ARG A C 1
ATOM 685 O O . ARG A 1 83 ? -4.074 -4.683 -5.192 1.00 84.25 83 ARG A O 1
ATOM 692 N N . LEU A 1 84 ? -4.383 -3.374 -3.381 1.00 81.06 84 LEU A N 1
ATOM 693 C CA . LEU A 1 84 ? -3.306 -2.432 -3.656 1.00 81.06 84 LEU A CA 1
ATOM 694 C C . LEU A 1 84 ? -1.924 -3.062 -3.500 1.00 81.06 84 LEU A C 1
ATOM 696 O O . LEU A 1 84 ? -1.145 -3.012 -4.449 1.00 81.06 84 LEU A O 1
ATOM 700 N N . CYS A 1 85 ? -1.658 -3.706 -2.361 1.00 82.31 85 CYS A N 1
ATOM 701 C CA . CYS A 1 85 ? -0.401 -4.407 -2.114 1.00 82.31 85 CYS A CA 1
ATOM 702 C C . CYS A 1 85 ? -0.136 -5.448 -3.205 1.00 82.31 85 CYS A C 1
ATOM 704 O O . CYS A 1 85 ? 0.938 -5.440 -3.787 1.00 82.31 85 CYS A O 1
ATOM 706 N N . ARG A 1 86 ? -1.138 -6.252 -3.590 1.00 84.38 86 ARG A N 1
ATOM 707 C CA . ARG A 1 86 ? -1.018 -7.257 -4.663 1.00 84.38 86 ARG A CA 1
ATOM 708 C C . ARG A 1 86 ? -0.645 -6.654 -6.015 1.00 84.38 86 ARG A C 1
ATOM 710 O O . ARG A 1 86 ? 0.073 -7.280 -6.791 1.00 84.38 86 ARG A O 1
ATOM 717 N N . ALA A 1 87 ? -1.184 -5.478 -6.331 1.00 78.75 87 ALA A N 1
ATOM 718 C CA . ALA A 1 87 ? -0.895 -4.802 -7.591 1.00 78.75 87 ALA A CA 1
ATOM 719 C C . ALA A 1 87 ? 0.546 -4.262 -7.637 1.00 78.75 87 ALA A C 1
ATOM 721 O O . ALA A 1 87 ? 1.129 -4.174 -8.721 1.00 78.75 87 ALA A O 1
ATOM 722 N N . GLU A 1 88 ? 1.110 -3.896 -6.483 1.00 76.56 88 GLU A N 1
ATOM 723 C CA . GLU A 1 88 ? 2.481 -3.397 -6.358 1.00 76.56 88 GLU A CA 1
ATOM 724 C C . GLU A 1 88 ? 3.504 -4.534 -6.224 1.00 76.56 88 GLU A C 1
ATOM 726 O O . GLU A 1 88 ? 4.472 -4.560 -6.990 1.00 76.56 88 GLU A O 1
ATOM 731 N N . ASP A 1 89 ? 3.252 -5.488 -5.325 1.00 79.25 89 ASP A N 1
ATOM 732 C CA . ASP A 1 89 ? 4.055 -6.685 -5.088 1.00 79.25 89 ASP A CA 1
ATOM 733 C C . ASP A 1 89 ? 3.167 -7.939 -4.899 1.00 79.25 89 ASP A C 1
ATOM 735 O O . ASP A 1 89 ? 2.481 -8.083 -3.882 1.00 79.25 89 ASP A O 1
ATOM 739 N N . PRO A 1 90 ? 3.163 -8.887 -5.857 1.00 78.75 90 PRO A N 1
ATOM 740 C CA . PRO A 1 90 ? 2.394 -10.122 -5.732 1.00 78.75 90 PRO A CA 1
ATOM 741 C C . PRO A 1 90 ? 2.943 -11.088 -4.669 1.00 78.75 90 PRO A C 1
ATOM 743 O O . PRO A 1 90 ? 2.221 -12.008 -4.293 1.00 78.75 90 PRO A O 1
ATOM 746 N N . LEU A 1 91 ? 4.186 -10.906 -4.205 1.00 78.31 91 LEU A N 1
ATOM 747 C CA . LEU A 1 91 ? 4.830 -11.725 -3.166 1.00 78.31 91 LEU A CA 1
ATOM 748 C C . LEU A 1 91 ? 4.800 -11.050 -1.784 1.00 78.31 91 LEU A C 1
ATOM 750 O O . LEU A 1 91 ? 5.479 -11.492 -0.860 1.00 78.31 91 LEU A O 1
ATOM 754 N N . SER A 1 92 ? 3.996 -9.995 -1.649 1.00 80.44 92 SER A N 1
ATOM 755 C CA . SER A 1 92 ? 3.808 -9.248 -0.413 1.00 80.44 92 SER A CA 1
ATOM 756 C C . SER A 1 92 ? 3.325 -10.141 0.748 1.00 80.44 92 SER A C 1
ATOM 758 O O . SER A 1 92 ? 2.329 -10.863 0.594 1.00 80.44 92 SER A O 1
ATOM 760 N N . PRO A 1 93 ? 3.939 -10.041 1.943 1.00 81.62 93 PRO A N 1
ATOM 761 C CA . PRO A 1 93 ? 3.480 -10.751 3.137 1.00 81.62 93 PRO A CA 1
ATOM 762 C C . PRO A 1 93 ? 2.093 -10.282 3.626 1.00 81.62 93 PRO A C 1
ATOM 764 O O . PRO A 1 93 ? 1.352 -11.077 4.206 1.00 81.62 93 PRO A O 1
ATOM 767 N N . VAL A 1 94 ? 1.669 -9.047 3.304 1.00 84.00 94 VAL A N 1
ATOM 768 C CA . VAL A 1 94 ? 0.321 -8.520 3.630 1.00 84.00 94 VAL A CA 1
ATOM 769 C C . VAL A 1 94 ? -0.797 -9.377 3.020 1.00 84.00 94 VAL A C 1
ATOM 771 O O . VAL A 1 94 ? -1.924 -9.395 3.519 1.00 84.00 94 VAL A O 1
ATOM 774 N N . LEU A 1 95 ? -0.514 -10.111 1.939 1.00 83.31 95 LEU A N 1
ATOM 775 C CA . LEU A 1 95 ? -1.508 -10.953 1.270 1.00 83.31 95 LEU A CA 1
ATOM 776 C C . LEU A 1 95 ? -1.869 -12.215 2.057 1.00 83.31 95 LEU A C 1
ATOM 778 O O . LEU A 1 95 ? -2.982 -12.711 1.891 1.00 83.31 95 LEU A O 1
ATOM 782 N N . SER A 1 96 ? -0.954 -12.719 2.886 1.00 84.38 96 SER A N 1
ATOM 783 C CA . SER A 1 96 ? -1.168 -13.886 3.754 1.00 84.38 96 SER A CA 1
ATOM 784 C C . SER A 1 96 ? -1.646 -13.524 5.161 1.00 84.38 96 SER A C 1
ATOM 786 O O . SER A 1 96 ? -2.079 -14.402 5.901 1.00 84.38 96 SER A O 1
ATOM 788 N N . GLU A 1 97 ? -1.576 -12.251 5.540 1.00 86.06 97 GLU A N 1
ATOM 789 C CA . GLU A 1 97 ? -1.888 -11.793 6.893 1.00 86.06 97 GLU A CA 1
ATOM 790 C C . GLU A 1 97 ? -3.385 -11.630 7.150 1.00 86.06 97 GLU A C 1
ATOM 792 O O . GLU A 1 97 ? -4.143 -11.144 6.300 1.00 86.06 97 GLU A O 1
ATOM 797 N N . GLY A 1 98 ? -3.791 -11.977 8.375 1.00 87.50 98 GLY A N 1
ATOM 798 C CA . GLY A 1 98 ? -5.103 -11.655 8.929 1.00 87.50 98 GLY A CA 1
ATOM 799 C C . GLY A 1 98 ? -5.343 -10.144 9.018 1.00 87.50 98 GLY A C 1
ATOM 800 O O . GLY A 1 98 ? -4.431 -9.326 8.910 1.00 87.50 98 GLY A O 1
ATOM 801 N N . ASN A 1 99 ? -6.605 -9.749 9.169 1.00 89.44 99 ASN A N 1
ATOM 802 C CA . ASN A 1 99 ? -6.986 -8.336 9.291 1.00 89.44 99 ASN A CA 1
ATOM 803 C C . ASN A 1 99 ? -6.430 -7.681 10.576 1.00 89.44 99 ASN A C 1
ATOM 805 O O . ASN A 1 99 ? -6.123 -6.494 10.579 1.00 89.44 99 ASN A O 1
ATOM 809 N N . ASP A 1 100 ? -6.274 -8.450 11.649 1.00 89.06 100 ASP A N 1
ATOM 810 C CA . ASP A 1 100 ? -5.632 -8.047 12.904 1.00 89.06 100 ASP A CA 1
ATOM 811 C C . ASP A 1 100 ? -4.116 -7.852 12.763 1.00 89.06 100 ASP A C 1
ATOM 813 O O . ASP A 1 100 ? -3.588 -6.828 13.183 1.00 89.06 100 ASP A O 1
ATOM 817 N N . GLN A 1 101 ? -3.427 -8.781 12.101 1.00 89.69 101 GLN A N 1
ATOM 818 C CA . GLN A 1 101 ? -1.994 -8.678 11.813 1.00 89.69 101 GLN A CA 1
ATOM 819 C C . GLN A 1 101 ? -1.707 -7.473 10.913 1.00 89.69 101 GLN A C 1
ATOM 821 O O . GLN A 1 101 ? -0.730 -6.751 11.114 1.00 89.69 101 GLN A O 1
ATOM 826 N N . LEU A 1 102 ? -2.602 -7.196 9.960 1.00 88.94 102 LEU A N 1
ATOM 827 C CA . LEU A 1 102 ? -2.526 -5.995 9.137 1.00 88.94 102 LEU A CA 1
ATOM 828 C C . LEU A 1 102 ? -2.683 -4.714 9.972 1.00 88.94 102 LEU A C 1
ATOM 830 O O . LEU A 1 102 ? -1.980 -3.738 9.716 1.00 88.94 102 LEU A O 1
ATOM 834 N N . LEU A 1 103 ? -3.570 -4.701 10.972 1.00 89.69 103 LEU A N 1
ATOM 835 C CA . LEU A 1 103 ? -3.698 -3.572 11.901 1.00 89.69 103 LEU A CA 1
ATOM 836 C C . LEU A 1 103 ? -2.422 -3.355 12.713 1.00 89.69 103 LEU A C 1
ATOM 838 O O . LEU A 1 103 ? -1.984 -2.214 12.843 1.00 89.69 103 LEU A O 1
ATOM 842 N N . ASP A 1 104 ? -1.809 -4.431 13.201 1.00 89.94 104 ASP A N 1
ATOM 843 C CA . ASP A 1 104 ? -0.555 -4.361 13.953 1.00 89.94 104 ASP A CA 1
ATOM 844 C C . ASP A 1 104 ? 0.574 -3.806 13.093 1.00 89.94 104 ASP A C 1
ATOM 846 O O . ASP A 1 104 ? 1.283 -2.892 13.508 1.00 89.94 104 ASP A O 1
ATOM 850 N N . ARG A 1 105 ? 0.670 -4.264 11.843 1.00 88.62 105 ARG A N 1
ATOM 851 C CA . ARG A 1 105 ? 1.624 -3.726 10.873 1.00 88.62 105 ARG A CA 1
ATOM 852 C C . ARG A 1 105 ? 1.376 -2.252 10.559 1.00 88.62 105 ARG A C 1
ATOM 854 O O . ARG A 1 105 ? 2.332 -1.487 10.421 1.00 88.62 105 ARG A O 1
ATOM 861 N N . LEU A 1 106 ? 0.119 -1.838 10.402 1.00 88.50 106 LEU A N 1
ATOM 862 C CA . LEU A 1 106 ? -0.226 -0.432 10.171 1.00 88.50 106 LEU A CA 1
ATOM 863 C C . LEU A 1 106 ? 0.174 0.429 11.373 1.00 88.50 106 LEU A C 1
ATOM 865 O O . LEU A 1 106 ? 0.748 1.507 11.188 1.00 88.50 106 LEU A O 1
ATOM 869 N N . ASP A 1 107 ? -0.084 -0.052 12.589 1.00 91.50 107 ASP A N 1
ATOM 870 C CA . ASP A 1 107 ? 0.296 0.640 13.815 1.00 91.50 107 ASP A CA 1
ATOM 871 C C . ASP A 1 107 ? 1.821 0.722 13.967 1.00 91.50 107 ASP A C 1
ATOM 873 O O . ASP A 1 107 ? 2.357 1.817 14.162 1.00 91.50 107 ASP A O 1
ATOM 877 N N . GLU A 1 108 ? 2.536 -0.382 13.744 1.00 89.88 108 GLU A N 1
ATOM 878 C CA . GLU A 1 108 ? 4.000 -0.446 13.739 1.00 89.88 108 GLU A CA 1
ATOM 879 C C . GLU A 1 108 ? 4.598 0.533 12.718 1.00 89.88 108 GLU A C 1
ATOM 881 O O . GLU A 1 108 ? 5.465 1.347 13.054 1.00 89.88 108 GLU A O 1
ATOM 886 N N . HIS A 1 109 ? 4.075 0.551 11.487 1.00 87.25 109 HIS A N 1
ATOM 887 C CA . HIS A 1 109 ? 4.529 1.478 10.447 1.00 87.25 109 HIS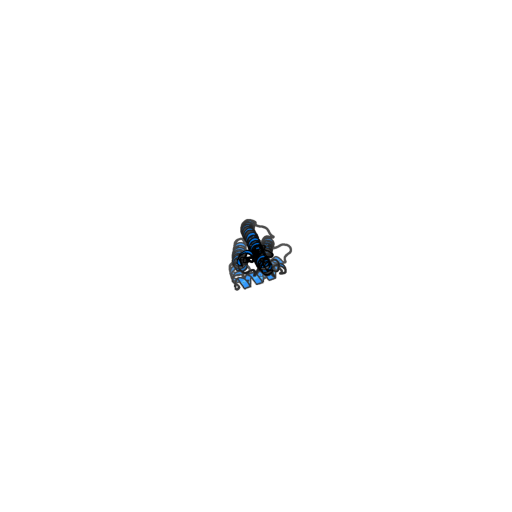 A CA 1
ATOM 888 C C . HIS A 1 109 ? 4.243 2.942 10.803 1.00 87.25 109 HIS A C 1
ATOM 890 O O . HIS A 1 109 ? 5.010 3.846 10.455 1.00 87.25 109 HIS A O 1
ATOM 896 N N . SER A 1 110 ? 3.153 3.188 11.530 1.00 85.94 110 SER A N 1
ATOM 897 C CA . SER A 1 110 ? 2.807 4.506 12.061 1.00 85.94 110 SER A CA 1
ATOM 898 C C . SER A 1 110 ? 3.596 4.882 13.327 1.00 85.94 110 SER A C 1
ATOM 900 O O . SER A 1 110 ? 3.435 5.996 13.829 1.00 85.94 110 SER A O 1
ATOM 902 N N . LYS A 1 111 ? 4.466 3.997 13.842 1.00 88.62 111 LYS A N 1
ATOM 903 C CA . LYS A 1 111 ? 5.170 4.140 15.131 1.00 88.62 111 LYS A CA 1
ATOM 904 C C . LYS A 1 111 ? 4.199 4.319 16.310 1.00 88.62 111 LYS A C 1
ATOM 906 O O . LYS A 1 111 ? 4.355 5.223 17.146 1.00 88.62 111 LYS A O 1
ATOM 911 N N . GLY A 1 112 ? 3.142 3.510 16.335 1.00 87.62 112 GLY A N 1
ATOM 912 C CA . GLY A 1 112 ? 2.087 3.551 17.350 1.00 87.62 112 GLY A CA 1
ATOM 913 C C . GLY A 1 112 ? 1.168 4.774 17.264 1.00 87.62 112 GLY A C 1
ATOM 914 O O . GLY A 1 112 ? 0.448 5.078 18.214 1.00 87.62 112 GLY A O 1
ATOM 915 N N . ALA A 1 113 ? 1.262 5.578 16.197 1.00 88.38 113 ALA A N 1
ATOM 916 C CA . ALA A 1 113 ? 0.452 6.786 16.060 1.00 88.38 113 ALA A CA 1
ATOM 917 C C . ALA A 1 113 ? -1.017 6.452 15.792 1.00 88.38 113 ALA A C 1
ATOM 919 O O . ALA A 1 113 ? -1.883 7.162 16.294 1.00 88.38 113 ALA A O 1
ATOM 920 N N . LEU A 1 114 ? -1.284 5.368 15.057 1.00 88.75 114 LEU A N 1
ATOM 921 C CA . LEU A 1 114 ? -2.634 4.888 14.793 1.00 88.75 114 LEU A CA 1
ATOM 922 C C . LEU A 1 114 ? -3.362 4.554 16.100 1.00 88.75 114 LEU A C 1
ATOM 924 O O . LEU A 1 114 ? -4.444 5.087 16.330 1.00 88.75 114 LEU A O 1
ATOM 928 N N . GLY A 1 115 ? -2.757 3.745 16.976 1.00 87.81 115 GLY A N 1
ATOM 929 C CA . GLY A 1 115 ? -3.332 3.411 18.280 1.00 87.81 115 GLY A CA 1
ATOM 930 C C . GLY A 1 115 ? -3.622 4.652 19.129 1.00 87.81 115 GLY A C 1
ATOM 931 O O . GLY A 1 115 ? -4.745 4.831 19.595 1.00 87.81 115 GLY A O 1
ATOM 932 N N . ARG A 1 116 ? -2.653 5.574 19.240 1.00 89.00 116 ARG A N 1
ATOM 933 C CA . ARG A 1 116 ? -2.821 6.829 20.001 1.00 89.00 116 ARG A CA 1
ATOM 934 C C . ARG A 1 116 ? -3.909 7.745 19.434 1.00 89.00 116 ARG A C 1
ATOM 936 O O . ARG A 1 116 ? -4.580 8.438 20.195 1.00 89.00 116 ARG A O 1
ATOM 943 N N . ASP A 1 117 ? -4.041 7.819 18.111 1.00 89.19 117 ASP A N 1
ATOM 944 C CA . ASP A 1 117 ? -5.082 8.624 17.467 1.00 89.19 117 ASP A CA 1
ATOM 945 C C . ASP A 1 117 ? -6.466 7.991 17.676 1.00 89.19 117 ASP A C 1
ATOM 947 O O . ASP A 1 117 ? -7.413 8.701 18.005 1.00 89.19 117 ASP A O 1
ATOM 951 N N . LEU A 1 118 ? -6.589 6.665 17.554 1.00 88.44 118 LEU A N 1
ATOM 952 C CA . LEU A 1 118 ? -7.841 5.950 17.825 1.00 88.44 118 LEU A CA 1
ATOM 953 C C . LEU A 1 118 ? -8.294 6.131 19.280 1.00 88.44 118 LEU A C 1
ATOM 955 O O . LEU A 1 118 ? -9.466 6.434 19.518 1.00 88.44 118 LEU A O 1
ATOM 959 N N . GLU A 1 119 ? -7.369 6.030 20.240 1.00 90.06 119 GLU A N 1
ATOM 960 C CA . GLU A 1 119 ? -7.664 6.218 21.666 1.00 90.06 119 GLU A CA 1
ATOM 961 C C . GLU A 1 119 ? -8.177 7.632 21.956 1.00 90.06 119 GLU A C 1
ATOM 963 O O . GLU A 1 119 ? -9.152 7.794 22.692 1.00 90.06 119 GLU A O 1
ATOM 968 N N . ARG A 1 120 ? -7.611 8.657 21.301 1.00 88.88 120 ARG A N 1
ATOM 969 C CA . ARG A 1 120 ? -8.117 10.041 21.381 1.00 88.88 120 ARG A CA 1
ATOM 970 C C . ARG A 1 120 ? -9.555 10.194 20.883 1.00 88.88 120 ARG A C 1
ATOM 972 O O . ARG A 1 120 ? -10.247 11.110 21.317 1.00 88.88 120 ARG A O 1
ATOM 979 N N . HIS A 1 121 ? -10.009 9.307 20.002 1.00 86.94 121 HIS A N 1
ATOM 980 C CA . HIS A 1 121 ? -11.377 9.266 19.482 1.00 86.94 121 HIS A CA 1
ATOM 981 C C . HIS A 1 121 ? -12.238 8.160 20.125 1.00 86.94 121 HIS A C 1
ATOM 983 O O . HIS A 1 121 ? -13.280 7.784 19.579 1.00 86.94 121 HIS A O 1
ATOM 989 N N . GLY A 1 122 ? -11.824 7.650 21.291 1.00 84.81 122 GLY A N 1
ATOM 990 C CA . GLY A 1 122 ? -12.616 6.739 22.119 1.00 84.81 122 GLY A CA 1
ATOM 991 C C . GLY A 1 122 ? -12.652 5.291 21.629 1.00 84.81 122 GLY A C 1
ATOM 992 O O . GLY A 1 122 ? -13.602 4.573 21.923 1.00 84.81 122 GLY A O 1
ATOM 993 N N . THR A 1 123 ? -11.667 4.841 20.849 1.00 86.62 123 THR A N 1
ATOM 994 C CA . THR A 1 123 ? -11.556 3.439 20.406 1.00 86.62 123 THR A CA 1
ATOM 995 C C . THR A 1 123 ? -10.166 2.904 20.684 1.00 86.62 123 THR A C 1
ATOM 997 O O . THR A 1 123 ? -9.181 3.546 20.345 1.00 86.62 123 THR A O 1
ATOM 1000 N N . SER A 1 124 ? -10.064 1.715 21.275 1.00 89.12 124 SER A N 1
ATOM 1001 C CA . SER A 1 124 ? -8.767 1.071 21.461 1.00 89.12 124 SER A CA 1
ATOM 1002 C C . SER A 1 124 ? -8.418 0.223 20.242 1.00 89.12 124 SER A C 1
ATOM 1004 O O . SER A 1 124 ? -9.284 -0.372 19.598 1.00 89.12 124 SER A O 1
ATOM 1006 N N . LEU A 1 125 ? -7.126 0.119 19.928 1.00 87.31 125 LEU A N 1
ATOM 1007 C CA . LEU A 1 125 ? -6.671 -0.782 18.865 1.00 87.31 125 LEU A CA 1
ATOM 1008 C C . LEU A 1 125 ? -7.104 -2.232 19.153 1.00 87.31 125 LEU A C 1
ATOM 1010 O O . LEU A 1 125 ? -7.494 -2.960 18.245 1.00 87.31 125 LEU A O 1
ATOM 1014 N N . ALA A 1 126 ? -7.123 -2.625 20.430 1.00 87.81 126 ALA A N 1
ATOM 1015 C CA . ALA A 1 126 ? -7.585 -3.937 20.871 1.00 87.81 126 ALA A CA 1
ATOM 1016 C C . ALA A 1 126 ? -9.080 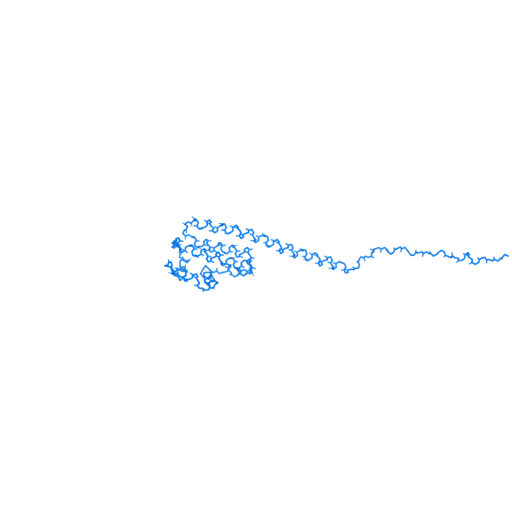-4.176 20.592 1.00 87.81 126 ALA A C 1
ATOM 1018 O O . ALA A 1 126 ? -9.438 -5.248 20.105 1.00 87.81 126 ALA A O 1
ATOM 1019 N N . SER A 1 127 ? -9.955 -3.192 20.845 1.00 86.88 127 SER A N 1
ATOM 1020 C CA . SER A 1 127 ? -11.382 -3.334 20.525 1.00 86.88 127 SER A CA 1
ATOM 1021 C C . SER A 1 127 ? -11.613 -3.389 19.017 1.00 86.88 127 SER A C 1
ATOM 1023 O O . SER A 1 127 ? -12.461 -4.151 18.554 1.00 86.88 127 SER A O 1
ATOM 1025 N N . LEU A 1 128 ? -10.809 -2.655 18.243 1.00 87.19 128 LEU A N 1
ATOM 1026 C CA . LEU A 1 128 ? -10.836 -2.702 16.785 1.00 87.19 128 LEU A CA 1
ATOM 1027 C C . LEU A 1 128 ? -10.456 -4.094 16.258 1.00 87.19 128 LEU A C 1
ATOM 1029 O O . LEU A 1 128 ? -11.164 -4.623 15.405 1.00 87.19 128 LEU A O 1
ATOM 1033 N N . ARG A 1 129 ? -9.397 -4.717 16.802 1.00 88.69 129 ARG A N 1
ATOM 1034 C CA . ARG A 1 129 ? -9.010 -6.103 16.466 1.00 88.69 129 ARG A CA 1
ATOM 1035 C C . ARG A 1 129 ? -10.144 -7.082 16.747 1.00 88.69 129 ARG A C 1
ATOM 1037 O O . ARG A 1 129 ? -10.417 -7.942 15.921 1.00 88.69 129 ARG A O 1
ATOM 1044 N N . GLN A 1 130 ? -10.835 -6.933 17.876 1.00 87.44 130 GLN A N 1
ATOM 1045 C CA . GLN A 1 130 ? -11.973 -7.795 18.185 1.00 87.44 130 GLN A CA 1
ATOM 1046 C C . GLN A 1 130 ? -13.130 -7.578 17.201 1.00 87.44 130 GLN A C 1
ATOM 1048 O O . GLN A 1 130 ? -13.742 -8.548 16.766 1.00 87.44 130 GLN A O 1
ATOM 1053 N N . ASN A 1 131 ? -13.410 -6.326 16.826 1.00 87.12 131 ASN A N 1
ATOM 1054 C CA . ASN A 1 131 ? -14.493 -5.969 15.904 1.00 87.12 131 ASN A CA 1
ATOM 1055 C C . ASN A 1 131 ? -14.340 -6.644 14.528 1.00 87.12 131 ASN A C 1
ATOM 1057 O O . ASN A 1 131 ? -15.310 -7.095 13.930 1.00 87.12 131 ASN A O 1
ATOM 1061 N N . VAL A 1 132 ? -13.102 -6.799 14.063 1.00 85.25 132 VAL A N 1
ATOM 1062 C CA . VAL A 1 132 ? -12.766 -7.485 12.807 1.00 85.25 132 VAL A CA 1
ATOM 1063 C C . VAL A 1 132 ? -13.221 -8.948 12.764 1.00 85.25 132 VAL A C 1
ATOM 1065 O O . VAL A 1 132 ? -13.503 -9.465 11.683 1.00 85.25 132 VAL A O 1
ATOM 1068 N N . TYR A 1 133 ? -13.281 -9.614 13.917 1.00 83.00 133 TYR A N 1
ATOM 1069 C CA . TYR A 1 133 ? -13.650 -11.024 14.033 1.00 83.00 133 TYR A CA 1
ATOM 1070 C C . TYR A 1 133 ? -15.124 -11.247 14.387 1.00 83.00 133 TYR A C 1
ATOM 1072 O O . TYR A 1 133 ? -15.571 -12.391 14.471 1.00 83.00 133 TYR A O 1
ATOM 1080 N N . GLN A 1 134 ? -15.893 -10.180 14.611 1.00 81.75 134 GLN A N 1
ATOM 1081 C CA . GLN A 1 134 ? -17.310 -10.299 14.941 1.00 81.75 134 GLN A CA 1
ATOM 1082 C C . GLN A 1 134 ? -18.140 -10.607 13.690 1.00 81.75 134 GLN A C 1
ATOM 1084 O O . GLN A 1 134 ? -17.917 -10.043 12.622 1.00 81.75 134 GLN A O 1
ATOM 1089 N N . ALA A 1 135 ? -19.140 -11.482 13.841 1.00 71.38 135 ALA A N 1
ATOM 1090 C CA . ALA A 1 135 ? -20.071 -11.833 12.763 1.00 71.38 135 ALA A CA 1
ATOM 1091 C C . ALA A 1 135 ? -20.927 -10.635 12.302 1.00 71.38 135 ALA A C 1
ATOM 1093 O O . ALA A 1 135 ? -21.324 -10.568 11.142 1.00 71.38 135 ALA A O 1
ATOM 1094 N N . THR A 1 136 ? -21.170 -9.681 13.202 1.00 72.62 136 THR A N 1
ATOM 1095 C CA . THR A 1 136 ? -21.832 -8.394 12.947 1.00 72.62 136 THR A CA 1
ATOM 1096 C C . THR A 1 136 ? -20.908 -7.275 13.426 1.00 72.62 136 THR A C 1
ATOM 1098 O O . THR A 1 136 ? -20.904 -6.974 14.624 1.00 72.62 136 THR A O 1
ATOM 1101 N N . PRO A 1 137 ? -20.080 -6.701 12.537 1.00 75.75 137 PRO A N 1
ATOM 1102 C CA . PRO A 1 137 ? -19.130 -5.670 12.919 1.00 75.75 137 PRO A CA 1
ATOM 1103 C C . PRO A 1 137 ? -19.860 -4.429 13.435 1.00 75.75 137 PRO A C 1
ATOM 1105 O O . PRO A 1 137 ? -20.834 -3.968 12.841 1.00 75.75 137 PRO A O 1
ATOM 1108 N N . GLN A 1 138 ? -19.368 -3.850 14.524 1.00 76.06 138 GLN A N 1
ATOM 1109 C CA . GLN A 1 138 ? -19.851 -2.563 15.003 1.00 76.06 138 GLN A CA 1
ATOM 1110 C C . GLN A 1 138 ? -19.471 -1.465 14.010 1.00 76.06 138 GLN A C 1
ATOM 1112 O O . GLN A 1 138 ? -18.304 -1.335 13.622 1.00 76.06 138 GLN A O 1
ATOM 1117 N N . THR A 1 139 ? -20.450 -0.643 13.635 1.00 78.44 139 THR A N 1
ATOM 1118 C CA . THR A 1 139 ? -20.247 0.511 12.758 1.00 78.44 139 THR A CA 1
ATOM 1119 C C . THR A 1 139 ? -19.339 1.533 13.431 1.00 78.44 139 THR A C 1
ATOM 1121 O O . THR A 1 139 ? -19.660 2.049 14.504 1.00 78.44 139 THR A O 1
ATOM 1124 N N . LEU A 1 140 ? -18.216 1.859 12.791 1.00 79.38 140 LEU A N 1
ATOM 1125 C CA . LEU A 1 140 ? -17.304 2.881 13.292 1.00 79.38 140 LEU A CA 1
ATOM 1126 C C . LEU A 1 140 ? -17.870 4.285 13.091 1.00 79.38 140 LEU A C 1
ATOM 1128 O O . LEU A 1 140 ? -18.401 4.625 12.027 1.00 79.38 140 LEU A O 1
ATOM 1132 N N . SER A 1 141 ? -17.666 5.1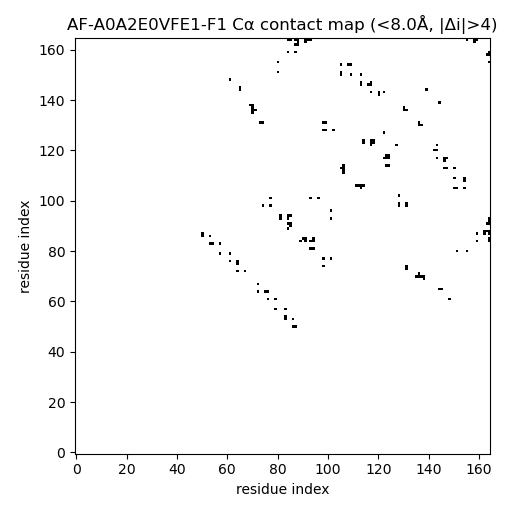38 14.093 1.00 82.62 141 SER A N 1
ATOM 1133 C CA . SER A 1 141 ? -18.036 6.544 13.980 1.00 82.62 141 SER A CA 1
ATOM 1134 C C . SER A 1 141 ? -17.203 7.245 12.897 1.00 82.62 141 SER A C 1
ATOM 1136 O O . SER A 1 141 ? -16.058 6.885 12.615 1.00 82.62 141 SER A O 1
ATOM 1138 N N . GLU A 1 142 ? -17.783 8.272 12.274 1.00 83.44 142 GLU A N 1
ATOM 1139 C CA . GLU A 1 142 ? -17.127 9.105 11.255 1.00 83.44 142 GLU A CA 1
ATOM 1140 C C . GLU A 1 142 ? -15.705 9.589 11.640 1.00 83.44 142 GLU A C 1
ATOM 1142 O O . GLU A 1 142 ? -14.800 9.456 10.811 1.00 83.44 142 GLU A O 1
ATOM 1147 N N . PRO A 1 143 ? -15.430 10.090 12.868 1.00 82.88 143 PRO A N 1
ATOM 1148 C CA . PRO A 1 143 ? -14.073 10.504 13.236 1.00 82.88 143 PRO A CA 1
ATOM 1149 C C . PRO A 1 143 ? -13.078 9.336 13.275 1.00 82.88 143 PRO A C 1
ATOM 1151 O O . PRO A 1 143 ? -11.943 9.493 12.826 1.00 82.88 143 PRO A O 1
ATOM 1154 N N . GLN A 1 144 ? -13.496 8.155 13.740 1.00 82.81 144 GLN A N 1
ATOM 1155 C CA . GLN A 1 144 ? -12.635 6.967 13.785 1.00 82.81 144 GLN A CA 1
ATOM 1156 C C . GLN A 1 144 ? -12.293 6.477 12.371 1.00 82.81 144 GLN A C 1
ATOM 1158 O O . GLN A 1 144 ? -11.135 6.159 12.087 1.00 82.81 144 GLN A O 1
ATOM 1163 N N . ARG A 1 145 ? -13.279 6.481 11.459 1.00 86.50 145 ARG A N 1
ATOM 1164 C CA . ARG A 1 145 ? -13.076 6.116 10.047 1.00 86.50 145 ARG A CA 1
ATOM 1165 C C . ARG A 1 145 ? -12.038 7.020 9.379 1.00 86.50 145 ARG A C 1
ATOM 1167 O O . ARG A 1 145 ? -11.116 6.518 8.738 1.00 86.50 145 ARG A O 1
ATOM 1174 N N . ARG A 1 146 ? -12.115 8.337 9.600 1.00 85.69 146 ARG A N 1
ATOM 1175 C CA . ARG A 1 146 ? -11.163 9.315 9.036 1.00 85.69 146 ARG A CA 1
ATOM 1176 C C . ARG A 1 146 ? -9.726 9.088 9.492 1.00 85.69 146 ARG A C 1
ATOM 1178 O O . ARG A 1 146 ? -8.815 9.118 8.665 1.00 85.69 146 ARG A O 1
ATOM 1185 N N . VAL A 1 147 ? -9.520 8.830 10.784 1.00 86.25 147 VAL A N 1
ATOM 1186 C CA . VAL A 1 147 ? -8.188 8.531 11.339 1.00 86.25 147 VAL A CA 1
ATOM 1187 C C . VAL A 1 147 ? -7.589 7.304 10.661 1.00 86.25 147 VAL A C 1
ATOM 1189 O O . VAL A 1 147 ? -6.448 7.343 10.193 1.00 86.25 147 VAL A O 1
ATOM 1192 N N . LEU A 1 148 ? -8.373 6.231 10.548 1.00 85.62 148 LEU A N 1
ATOM 1193 C CA . LEU A 1 148 ? -7.906 4.988 9.948 1.00 85.62 148 LEU A CA 1
ATOM 1194 C C . LEU A 1 148 ? -7.548 5.180 8.468 1.00 85.62 148 LEU A C 1
ATOM 1196 O O . LEU A 1 148 ? -6.470 4.769 8.035 1.00 85.62 148 LEU A O 1
ATOM 1200 N N . VAL A 1 149 ? -8.396 5.873 7.700 1.00 87.44 149 VAL A N 1
ATOM 1201 C CA . VAL A 1 149 ? -8.119 6.149 6.283 1.00 87.44 149 VAL A CA 1
ATOM 1202 C C . VAL A 1 149 ? -6.881 7.025 6.107 1.00 87.44 149 VAL A C 1
ATOM 1204 O O . VAL A 1 149 ? -6.065 6.762 5.219 1.00 87.44 149 VAL A O 1
ATOM 1207 N N . GLN A 1 150 ? -6.681 8.032 6.960 1.00 87.56 150 GLN A N 1
ATOM 1208 C CA . GLN A 1 150 ? -5.500 8.889 6.898 1.00 87.56 150 GLN A CA 1
ATOM 1209 C C . GLN A 1 150 ? -4.205 8.086 7.092 1.00 87.56 150 GLN A C 1
ATOM 1211 O O . GLN A 1 150 ? -3.247 8.267 6.328 1.00 87.56 150 GLN A O 1
ATOM 1216 N N . HIS A 1 151 ? -4.177 7.178 8.071 1.00 86.12 151 HIS A N 1
ATOM 1217 C CA . HIS A 1 151 ? -3.020 6.314 8.325 1.00 86.12 151 HIS A CA 1
ATOM 1218 C C . HIS A 1 151 ? -2.805 5.288 7.218 1.00 86.12 151 HIS A C 1
ATOM 1220 O O . HIS A 1 151 ? -1.681 5.149 6.739 1.00 86.12 151 HIS A O 1
ATOM 1226 N N . VAL A 1 152 ? -3.867 4.654 6.719 1.00 86.62 152 VAL A N 1
ATOM 1227 C CA . VAL A 1 152 ? -3.785 3.738 5.570 1.00 86.62 152 VAL A CA 1
ATOM 1228 C C . VAL A 1 152 ? -3.252 4.459 4.330 1.00 86.62 152 VAL A C 1
ATOM 1230 O O . VAL A 1 152 ? -2.348 3.971 3.652 1.00 86.62 152 VAL A O 1
ATOM 1233 N N . ARG A 1 153 ? -3.736 5.671 4.047 1.00 85.69 153 ARG A N 1
ATOM 1234 C CA . ARG A 1 153 ? -3.247 6.485 2.928 1.00 85.69 153 ARG A CA 1
ATOM 1235 C C . ARG A 1 153 ? -1.768 6.836 3.086 1.00 85.69 153 ARG A C 1
ATOM 1237 O O . ARG A 1 153 ? -1.036 6.858 2.094 1.00 85.69 153 ARG A O 1
ATOM 1244 N N . ARG A 1 154 ? -1.321 7.117 4.314 1.00 84.62 154 ARG A N 1
ATOM 1245 C CA . ARG A 1 154 ? 0.089 7.386 4.629 1.00 84.62 154 ARG A CA 1
ATOM 1246 C C . ARG A 1 154 ? 0.954 6.144 4.428 1.00 84.62 154 ARG A C 1
ATOM 1248 O O . ARG A 1 154 ? 1.975 6.251 3.749 1.00 84.62 154 ARG A O 1
ATOM 1255 N N . TYR A 1 155 ? 0.502 4.999 4.933 1.00 83.38 155 TYR A N 1
ATOM 1256 C CA . TYR A 1 155 ? 1.137 3.696 4.756 1.00 83.38 155 TYR A CA 1
ATOM 1257 C C . TYR A 1 155 ? 1.333 3.381 3.269 1.00 83.38 155 TYR A C 1
ATOM 1259 O O . TYR A 1 155 ? 2.467 3.284 2.807 1.00 83.38 155 TYR A O 1
ATOM 1267 N N . LEU A 1 156 ? 0.253 3.405 2.481 1.00 79.19 156 LEU A N 1
ATOM 1268 C CA . LEU A 1 156 ? 0.288 3.174 1.030 1.00 79.19 156 LEU A CA 1
ATOM 1269 C C . LEU A 1 156 ? 1.187 4.172 0.285 1.00 79.19 156 LEU A C 1
ATOM 1271 O O . LEU A 1 156 ? 1.771 3.866 -0.757 1.00 79.19 156 LEU A O 1
ATOM 1275 N N . LYS A 1 157 ? 1.306 5.409 0.788 1.00 78.69 157 LYS A N 1
ATOM 1276 C CA . LYS A 1 157 ? 2.216 6.396 0.198 1.00 78.69 157 LYS A CA 1
ATOM 1277 C C . LYS A 1 157 ? 3.681 6.024 0.411 1.00 78.69 157 LYS A C 1
ATOM 1279 O O . LYS A 1 157 ? 4.476 6.254 -0.502 1.00 78.69 157 LYS A O 1
ATOM 1284 N N . GLN A 1 158 ? 4.014 5.477 1.577 1.00 77.06 158 GLN A N 1
ATOM 1285 C CA . GLN A 1 158 ? 5.368 5.087 1.963 1.00 77.06 158 GLN A CA 1
ATOM 1286 C C . GLN A 1 158 ? 5.790 3.731 1.380 1.00 77.06 158 GLN A C 1
ATOM 1288 O O . GLN A 1 158 ? 6.937 3.608 0.944 1.00 77.06 158 GLN A O 1
ATOM 1293 N N . THR A 1 159 ? 4.890 2.748 1.314 1.00 69.94 159 THR A N 1
ATOM 1294 C CA . THR A 1 159 ? 5.198 1.391 0.827 1.00 69.94 159 THR A CA 1
ATOM 1295 C C . THR A 1 159 ? 5.291 1.307 -0.696 1.00 69.94 159 THR A C 1
ATOM 1297 O O . THR A 1 159 ? 6.236 0.705 -1.216 1.00 69.94 159 THR A O 1
ATOM 1300 N N . GLY A 1 160 ? 4.428 2.022 -1.428 1.00 62.41 160 GLY A N 1
ATOM 1301 C CA . GLY A 1 160 ? 4.370 1.945 -2.895 1.00 62.41 160 GLY A CA 1
ATOM 1302 C C . GLY A 1 160 ? 5.525 2.580 -3.669 1.00 62.41 160 GLY A C 1
ATOM 1303 O O . GLY A 1 160 ? 5.505 2.629 -4.897 1.00 62.41 160 GLY A O 1
ATOM 1304 N N . GLY A 1 161 ? 6.543 3.097 -2.978 1.00 57.09 161 GLY A N 1
ATOM 1305 C CA . GLY A 1 161 ? 7.824 3.477 -3.587 1.00 57.09 161 GLY A CA 1
ATOM 1306 C C . GLY A 1 161 ? 8.931 2.437 -3.400 1.00 57.09 161 GLY A C 1
ATOM 1307 O O . GLY A 1 161 ? 9.928 2.479 -4.119 1.00 57.09 161 GLY A O 1
ATOM 1308 N N . LYS A 1 162 ? 8.774 1.525 -2.435 1.00 59.19 162 LYS A N 1
ATOM 1309 C CA . LYS A 1 162 ? 9.844 0.641 -1.955 1.00 59.19 162 LYS A CA 1
ATOM 1310 C C . LYS A 1 162 ? 9.617 -0.837 -2.271 1.00 59.19 162 LYS A C 1
ATOM 131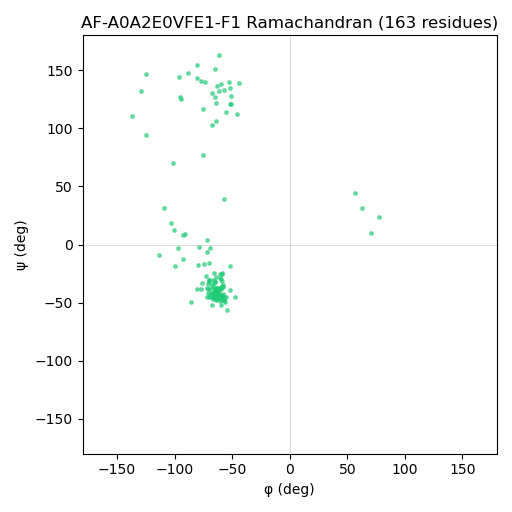2 O O . LYS A 1 162 ? 10.540 -1.613 -2.060 1.00 59.19 162 LYS A O 1
ATOM 1317 N N . GLY A 1 163 ? 8.435 -1.215 -2.771 1.00 57.97 163 GLY A N 1
ATOM 1318 C CA . GLY A 1 163 ? 8.080 -2.626 -2.967 1.00 57.97 163 GLY A CA 1
ATOM 1319 C C . GLY A 1 163 ? 8.045 -3.396 -1.644 1.00 57.97 163 GLY A C 1
ATOM 1320 O O . GLY A 1 163 ? 8.425 -4.551 -1.603 1.00 57.97 163 GLY A O 1
ATOM 1321 N N . GLN A 1 164 ? 7.683 -2.713 -0.554 1.00 60.62 164 GLN A N 1
ATOM 1322 C CA . GLN A 1 164 ? 7.557 -3.281 0.797 1.00 60.62 164 GLN A CA 1
ATOM 1323 C C . GLN A 1 164 ? 6.082 -3.350 1.202 1.00 60.62 164 GLN A C 1
ATOM 1325 O O . GLN A 1 164 ? 5.730 -3.101 2.355 1.00 60.62 164 GLN A O 1
ATOM 1330 N N . CYS A 1 165 ? 5.222 -3.547 0.204 1.00 64.25 165 CYS A N 1
ATOM 1331 C CA . CYS A 1 165 ? 3.814 -3.789 0.434 1.00 64.25 165 CYS A CA 1
ATOM 1332 C C . CYS A 1 165 ? 3.610 -5.184 0.980 1.00 64.25 165 CYS A C 1
ATOM 1334 O O . CYS A 1 165 ? 4.431 -6.084 0.719 1.00 64.25 165 CYS A O 1
#

Solvent-accessible surface area (backbone atoms only — not comparable to full-atom values): 9698 Å² total; per-residue (Å²): 139,78,86,66,79,71,82,68,71,68,81,79,78,73,77,75,75,80,69,91,69,72,77,59,74,66,55,57,54,52,50,50,50,52,50,52,52,51,51,52,50,50,53,53,50,51,53,53,57,53,34,57,53,53,53,52,55,47,55,51,48,50,56,56,50,72,74,46,92,49,62,57,44,68,59,51,50,52,50,50,51,40,56,49,28,45,61,71,27,80,83,26,65,62,72,79,48,52,76,51,56,48,49,51,50,52,20,57,76,50,71,49,46,52,42,57,53,33,44,77,66,77,38,50,58,68,58,51,44,53,37,74,73,43,97,74,39,73,71,73,53,71,73,52,50,52,54,52,51,52,50,51,56,50,49,56,62,62,24,76,77,68,72,66,52

pLDDT: mean 78.86, std 10.55, range [45.66, 94.56]

Mean predicted aligned error: 12.9 Å

Sequence (165 aa):
MNPNPLDQLRDVHLPPPPGWWPPAPGWWLLAALIIILMVAGALRWRRRRVQTRHRRMAIQALSTLEAQNSEQWLTDLFNLVRRLCRAEDPLSPVLSEGNDQLLDRLDEHSKGALGRDLERHGTSLASLRQNVYQATPQTLSEPQRRVLVQHVRRYLKQTGGKGQC

Foldseek 3Di:
DDDDPVVPPPPDDDPDDPDCPDPPCVVVVVVVVVVVVVVVVVVVVVLVVQLVVLVVVLVVVLVVLLVDQDQCSLVVLLVSLLVNLCSQAVPAPSVVDDSLVVLVVLCVVVVNVLQVQLVVVPDGNVVVSVLSPDPGRDGDDSSNSVSVSVSSVVVSVVCSVPSND

Secondary structure (DSSP, 8-state):
-PPPGGGG-----PPPP-------THHHHHHHHHHHHHHHHHHHHHHHHHHHHHHHHHHHHHHHHHT---TTHHHHHHHHHHHHHHHH-TT-GGGTS-HHHHHHHHHHHTTTHHHHHHHHTT--HHHHHHHHT-SSPPPPPHHHHHHHHHHHHHHHHHHTTTT--

Radius of gyration: 33.79 Å; Cα contacts (8 Å, |Δi|>4): 95; chains: 1; bounding box: 88×24×104 Å

Nearest PDB structures (foldseek):
  8th3-assembly1_A  TM=3.648E-01  e=8.387E+00  Camelidae
  5xua-assembly2_C  TM=2.885E-01  e=5.184E+00  Comamonas testosteroni CNB-2